Protein AF-A0AA85JHV7-F1 (afdb_monomer)

Structure (mmCIF, N/CA/C/O backbone):
data_AF-A0AA85JHV7-F1
#
_entry.id   AF-A0AA85JHV7-F1
#
loop_
_atom_site.group_PDB
_atom_site.id
_atom_site.type_symbol
_atom_site.label_atom_id
_atom_site.label_alt_id
_atom_site.label_comp_id
_atom_site.label_asym_id
_atom_site.label_entity_id
_atom_site.label_seq_id
_atom_site.pdbx_PDB_ins_code
_atom_site.Cartn_x
_atom_site.Cartn_y
_atom_site.Cartn_z
_atom_site.occupancy
_atom_site.B_iso_or_equiv
_atom_site.auth_seq_id
_atom_site.auth_comp_id
_atom_site.auth_asym_id
_atom_site.auth_atom_id
_atom_site.pdbx_PDB_model_num
ATOM 1 N N . MET A 1 1 ? 4.814 16.634 -3.077 1.00 63.88 1 MET A N 1
ATOM 2 C CA . MET A 1 1 ? 5.287 16.432 -4.463 1.00 63.88 1 MET A CA 1
ATOM 3 C C . MET A 1 1 ? 5.896 15.048 -4.669 1.00 63.88 1 MET A C 1
ATOM 5 O O . MET A 1 1 ? 5.409 14.344 -5.537 1.00 63.88 1 MET A O 1
ATOM 9 N N . VAL A 1 2 ? 6.805 14.587 -3.801 1.00 83.31 2 VAL A N 1
ATOM 10 C CA . VAL A 1 2 ? 7.497 13.280 -3.919 1.00 83.31 2 VAL A CA 1
ATOM 11 C C . VAL A 1 2 ? 6.586 12.059 -4.155 1.00 83.31 2 VAL A C 1
ATOM 13 O O . VAL A 1 2 ? 6.924 11.189 -4.946 1.00 83.31 2 VAL A O 1
ATOM 16 N N . LEU A 1 3 ? 5.410 11.973 -3.518 1.00 85.38 3 LEU A N 1
ATOM 17 C CA . LEU A 1 3 ? 4.505 10.828 -3.723 1.00 85.38 3 LEU A CA 1
ATOM 18 C C . LEU A 1 3 ? 4.072 10.677 -5.188 1.00 85.38 3 LEU A C 1
ATOM 20 O O . LEU A 1 3 ? 4.159 9.593 -5.758 1.00 85.38 3 LEU A O 1
ATOM 24 N N . TRP A 1 4 ? 3.613 11.774 -5.789 1.00 85.25 4 TRP A N 1
ATOM 25 C CA . TRP A 1 4 ? 3.187 11.787 -7.185 1.00 85.25 4 TRP A CA 1
ATOM 26 C C . TRP A 1 4 ? 4.349 11.445 -8.110 1.00 85.25 4 TRP A C 1
ATOM 28 O O . TRP A 1 4 ? 4.157 10.684 -9.053 1.00 85.25 4 TRP A O 1
ATOM 38 N N . GLU A 1 5 ? 5.553 11.909 -7.765 1.00 86.69 5 GLU A N 1
ATOM 39 C CA . GLU A 1 5 ? 6.773 11.616 -8.513 1.00 86.69 5 GLU A CA 1
ATOM 40 C C . GLU A 1 5 ? 7.138 10.120 -8.534 1.00 86.69 5 GLU A C 1
ATOM 42 O O . GLU A 1 5 ? 7.705 9.607 -9.499 1.00 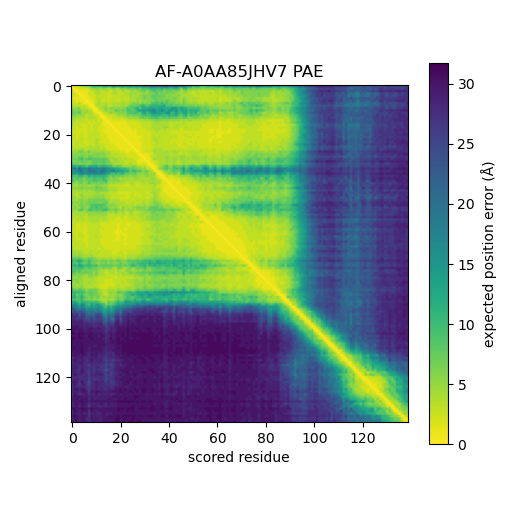86.69 5 GLU A O 1
ATOM 47 N N . VAL A 1 6 ? 6.799 9.394 -7.472 1.00 84.44 6 VAL A N 1
ATOM 48 C CA . VAL A 1 6 ? 7.015 7.946 -7.392 1.00 84.44 6 VAL A CA 1
ATOM 49 C C . VAL A 1 6 ? 5.893 7.175 -8.090 1.00 84.44 6 VAL A C 1
ATOM 51 O O . VAL A 1 6 ? 6.147 6.143 -8.701 1.00 84.44 6 VAL A O 1
ATOM 54 N N . ILE A 1 7 ? 4.651 7.661 -8.030 1.00 86.12 7 ILE A N 1
ATOM 55 C CA . ILE A 1 7 ? 3.505 6.961 -8.629 1.00 86.12 7 ILE A CA 1
ATOM 56 C C . ILE A 1 7 ? 3.546 7.026 -10.160 1.00 86.12 7 ILE A C 1
ATOM 58 O O . ILE A 1 7 ? 3.396 6.001 -10.811 1.00 86.12 7 ILE A O 1
ATOM 62 N N . TRP A 1 8 ? 3.757 8.206 -10.743 1.00 83.62 8 TRP A N 1
ATOM 63 C CA . TRP A 1 8 ? 3.691 8.410 -12.199 1.00 83.62 8 TRP A CA 1
ATOM 64 C C . TRP A 1 8 ? 4.901 7.870 -12.986 1.00 83.62 8 TRP A C 1
ATOM 66 O O . TRP A 1 8 ? 4.873 7.848 -14.212 1.00 83.62 8 TRP A O 1
ATOM 76 N N .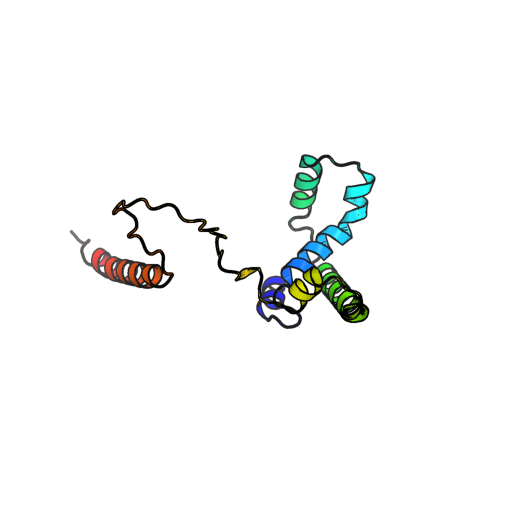 THR A 1 9 ? 5.979 7.459 -12.307 1.00 83.25 9 THR A N 1
ATOM 77 C CA . THR A 1 9 ? 7.185 6.931 -12.962 1.00 83.25 9 THR A CA 1
ATOM 78 C C . THR A 1 9 ? 7.014 5.471 -13.362 1.00 83.25 9 THR A C 1
ATOM 80 O O . THR A 1 9 ? 7.872 4.947 -14.069 1.00 83.25 9 THR A O 1
ATOM 83 N N . ASP A 1 10 ? 5.937 4.811 -12.909 1.00 80.31 10 ASP A N 1
ATOM 84 C CA . ASP A 1 10 ? 5.609 3.409 -13.198 1.00 80.31 10 ASP A CA 1
ATOM 85 C C . ASP A 1 10 ? 6.791 2.443 -12.972 1.00 80.31 10 ASP A C 1
ATOM 87 O O . ASP A 1 10 ? 6.872 1.375 -13.575 1.00 80.31 10 ASP A O 1
ATOM 91 N N . TYR A 1 11 ? 7.720 2.800 -12.073 1.00 78.25 11 TYR A N 1
ATOM 92 C CA . TYR A 1 11 ? 9.017 2.128 -11.953 1.00 78.25 11 TYR A CA 1
ATOM 93 C C . TYR A 1 11 ? 8.904 0.644 -11.573 1.00 78.25 11 TYR A C 1
ATOM 95 O O . TYR A 1 11 ? 9.709 -0.173 -12.018 1.00 78.25 11 TYR A O 1
ATOM 103 N N . ARG A 1 12 ? 7.914 0.283 -10.744 1.00 78.88 12 ARG A N 1
ATOM 104 C CA . ARG A 1 12 ? 7.692 -1.107 -10.302 1.00 78.88 12 ARG A CA 1
ATOM 105 C C . ARG A 1 12 ? 6.405 -1.716 -10.842 1.00 78.88 12 ARG A C 1
ATOM 107 O O . ARG A 1 12 ? 6.443 -2.812 -11.380 1.00 78.88 12 ARG A O 1
ATOM 114 N N . THR A 1 13 ? 5.271 -1.030 -10.691 1.00 85.19 13 THR A N 1
ATOM 115 C CA . THR A 1 13 ? 3.978 -1.470 -11.241 1.00 85.19 13 THR A CA 1
ATOM 116 C C . THR A 1 13 ? 3.165 -0.260 -11.672 1.00 85.19 13 THR A C 1
ATOM 118 O O . THR A 1 13 ? 3.247 0.796 -11.045 1.00 85.19 13 THR A O 1
ATOM 121 N N . LYS A 1 14 ? 2.294 -0.450 -12.665 1.00 85.50 14 LYS A N 1
ATOM 122 C CA . LYS A 1 14 ? 1.323 0.568 -13.109 1.00 85.50 14 LYS A CA 1
ATOM 123 C C . LYS A 1 14 ? 0.225 0.853 -12.079 1.00 85.50 14 LYS A C 1
ATOM 125 O O . LYS A 1 14 ? -0.541 1.806 -12.208 1.00 85.50 14 LYS A O 1
ATOM 130 N N . ASN A 1 15 ? 0.113 -0.014 -11.072 1.00 89.94 15 ASN A N 1
ATOM 131 C CA . ASN A 1 15 ? -0.909 0.020 -10.031 1.00 89.94 15 ASN A CA 1
ATOM 132 C C . ASN A 1 15 ? -0.302 0.270 -8.643 1.00 89.94 15 ASN A C 1
ATOM 134 O O . ASN A 1 15 ? -0.870 -0.133 -7.627 1.00 89.94 15 ASN A O 1
ATOM 138 N N . PHE A 1 16 ? 0.847 0.956 -8.583 1.00 90.56 16 PHE A N 1
ATOM 139 C CA . PHE A 1 16 ? 1.580 1.192 -7.335 1.00 90.56 16 PHE A CA 1
ATOM 140 C C . PHE A 1 16 ? 0.739 1.919 -6.273 1.00 90.56 16 PHE A C 1
ATOM 142 O O . PHE A 1 16 ? 0.847 1.633 -5.082 1.00 90.56 16 PHE A O 1
ATOM 149 N N . HIS A 1 17 ? -0.177 2.789 -6.704 1.00 90.31 17 HIS A N 1
ATOM 150 C CA . HIS A 1 17 ? -1.130 3.483 -5.838 1.00 90.31 17 HIS A CA 1
ATOM 151 C C . HIS A 1 17 ? -1.986 2.532 -4.974 1.00 90.31 17 HIS A C 1
ATOM 153 O O . HIS A 1 17 ? -2.295 2.868 -3.832 1.00 90.31 17 HIS A O 1
ATOM 159 N N . ILE A 1 18 ? -2.319 1.327 -5.460 1.00 92.69 18 ILE A N 1
ATOM 160 C CA . ILE A 1 18 ? -3.073 0.322 -4.688 1.00 92.69 18 ILE A CA 1
ATOM 161 C C . ILE A 1 18 ? -2.217 -0.236 -3.552 1.00 92.69 18 ILE A C 1
ATOM 163 O O . ILE A 1 18 ? -2.695 -0.374 -2.427 1.00 92.69 18 ILE A O 1
ATOM 167 N N . PHE A 1 19 ? -0.942 -0.516 -3.822 1.00 93.00 19 PHE A N 1
ATOM 168 C CA . PHE A 1 19 ? 0.003 -0.981 -2.806 1.00 93.00 19 PHE A CA 1
ATOM 169 C C . PHE A 1 19 ? 0.280 0.098 -1.763 1.00 93.00 19 PHE A C 1
ATOM 171 O O . PHE A 1 19 ? 0.369 -0.212 -0.578 1.00 93.00 19 PHE A O 1
ATOM 178 N N . PHE A 1 20 ? 0.345 1.362 -2.183 1.00 93.12 20 PHE A N 1
ATOM 179 C CA . PHE A 1 20 ? 0.456 2.492 -1.268 1.00 93.12 20 PHE A CA 1
ATOM 180 C C . PHE A 1 20 ? -0.774 2.616 -0.357 1.00 93.12 20 PHE A C 1
ATOM 182 O O . PHE A 1 20 ? -0.633 2.673 0.862 1.00 93.12 20 PHE A O 1
ATOM 189 N N . ALA A 1 21 ? -1.986 2.576 -0.917 1.00 92.62 21 ALA A N 1
ATOM 190 C CA . ALA A 1 21 ? -3.215 2.600 -0.124 1.00 92.62 21 ALA A CA 1
ATOM 191 C C . ALA A 1 21 ? -3.301 1.403 0.842 1.00 92.62 21 ALA A C 1
ATOM 193 O O . ALA A 1 21 ? -3.645 1.563 2.013 1.00 92.62 21 ALA A O 1
ATOM 194 N N . ALA A 1 22 ? -2.930 0.206 0.376 1.00 93.38 22 ALA A N 1
ATOM 195 C CA . ALA A 1 22 ? -2.872 -0.989 1.208 1.00 93.38 22 ALA A CA 1
ATOM 196 C C . ALA A 1 22 ? -1.849 -0.849 2.344 1.00 93.38 22 ALA A C 1
ATOM 198 O O . ALA A 1 22 ? -2.146 -1.247 3.466 1.00 93.38 22 ALA A O 1
ATOM 199 N N . ALA A 1 23 ? -0.680 -0.258 2.086 1.00 94.44 23 ALA A N 1
ATOM 200 C CA . ALA A 1 23 ? 0.339 -0.009 3.100 1.00 94.44 23 ALA A CA 1
ATOM 201 C C . ALA A 1 23 ? -0.190 0.881 4.231 1.00 94.44 23 ALA A C 1
ATOM 203 O O . ALA A 1 23 ? -0.097 0.499 5.396 1.00 94.44 23 ALA A O 1
ATOM 204 N N . VAL A 1 24 ? -0.824 2.007 3.889 1.00 92.69 24 VAL A N 1
ATOM 205 C CA . VAL A 1 24 ? -1.418 2.928 4.873 1.00 92.69 24 VAL A CA 1
ATOM 206 C C . VAL A 1 24 ? -2.468 2.216 5.733 1.00 92.69 24 VAL A C 1
ATOM 208 O O . VAL A 1 24 ? -2.454 2.328 6.959 1.00 92.69 24 VAL A O 1
ATOM 211 N N . LEU A 1 25 ? -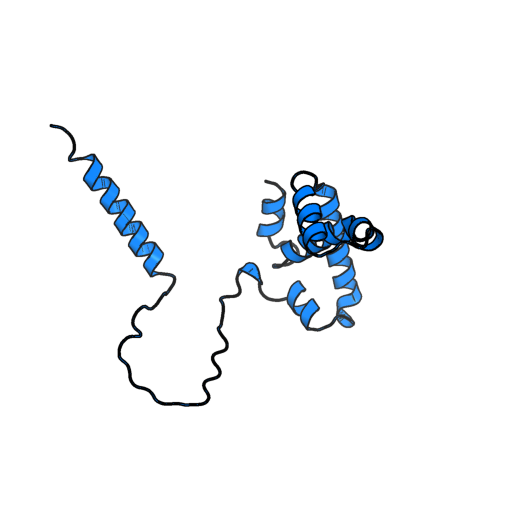3.351 1.427 5.112 1.00 92.00 25 LEU A N 1
ATOM 212 C CA . LEU A 1 25 ? -4.372 0.665 5.839 1.00 92.00 25 LEU A CA 1
ATOM 213 C C . LEU A 1 25 ? -3.769 -0.438 6.718 1.00 92.00 25 LEU A C 1
ATOM 215 O O . LEU A 1 25 ? -4.233 -0.659 7.836 1.00 92.00 25 LEU A O 1
ATOM 219 N N . LEU A 1 26 ? -2.730 -1.124 6.239 1.00 91.50 26 LEU A N 1
ATOM 220 C CA . LEU A 1 26 ? -2.054 -2.184 6.985 1.00 91.50 26 LEU A CA 1
ATOM 221 C C . LEU A 1 26 ? -1.313 -1.645 8.208 1.00 91.50 26 LEU A C 1
ATOM 223 O O . LEU A 1 26 ? -1.355 -2.290 9.252 1.00 91.50 26 LEU A O 1
ATOM 227 N N . MET A 1 27 ? -0.710 -0.459 8.126 1.00 90.88 27 MET A N 1
ATOM 228 C CA . MET A 1 27 ? -0.085 0.200 9.280 1.00 90.88 27 MET A CA 1
ATOM 229 C C . MET A 1 27 ? -1.099 0.520 10.389 1.00 90.88 27 MET A C 1
ATOM 231 O O . MET A 1 27 ? -0.752 0.508 11.566 1.00 90.88 27 MET A O 1
ATOM 235 N N . GLN A 1 28 ? -2.366 0.748 10.034 1.00 89.12 28 GLN A N 1
ATOM 236 C CA . GLN A 1 28 ? -3.441 1.070 10.980 1.00 89.12 28 GLN A CA 1
ATOM 237 C C . GLN A 1 28 ? -4.343 -0.123 11.318 1.00 89.12 28 GLN A C 1
ATOM 239 O O . GLN A 1 28 ? -5.327 0.025 12.049 1.00 89.12 28 GLN A O 1
ATOM 244 N N . ARG A 1 29 ? -4.009 -1.328 10.835 1.00 90.25 29 ARG A N 1
ATOM 245 C CA . ARG A 1 29 ? -4.836 -2.536 10.992 1.00 90.25 29 ARG A CA 1
ATOM 246 C C . ARG A 1 29 ? -5.202 -2.821 12.445 1.00 90.25 29 ARG A C 1
ATOM 248 O O . ARG A 1 29 ? -6.350 -3.150 12.730 1.00 90.25 29 ARG A O 1
ATOM 255 N N . ASP A 1 30 ? -4.248 -2.663 13.359 1.00 86.75 30 ASP A N 1
ATOM 256 C CA . ASP A 1 30 ? -4.445 -2.992 14.768 1.00 86.75 30 ASP A CA 1
ATOM 257 C C . ASP A 1 30 ? -5.345 -1.945 15.438 1.00 86.75 30 ASP A C 1
ATOM 259 O O . ASP A 1 30 ? -6.225 -2.297 16.222 1.00 86.75 30 ASP A O 1
ATOM 263 N N . ASN A 1 31 ? -5.219 -0.667 15.065 1.00 84.69 31 ASN A N 1
ATOM 264 C CA . ASN A 1 31 ? -6.127 0.390 15.520 1.00 84.69 31 ASN A CA 1
ATOM 265 C C . ASN A 1 31 ? -7.567 0.145 15.057 1.00 84.69 31 ASN A C 1
ATOM 267 O O . ASN A 1 31 ? -8.504 0.350 15.832 1.00 84.69 31 ASN A O 1
ATOM 271 N N . ILE A 1 32 ? -7.741 -0.322 13.818 1.00 84.88 32 ILE A N 1
ATOM 272 C CA . ILE A 1 32 ? -9.057 -0.606 13.243 1.00 84.88 32 ILE A CA 1
ATOM 273 C C . ILE A 1 32 ? -9.684 -1.848 13.890 1.00 84.88 32 ILE A C 1
ATOM 275 O O . ILE A 1 32 ? -10.847 -1.826 14.295 1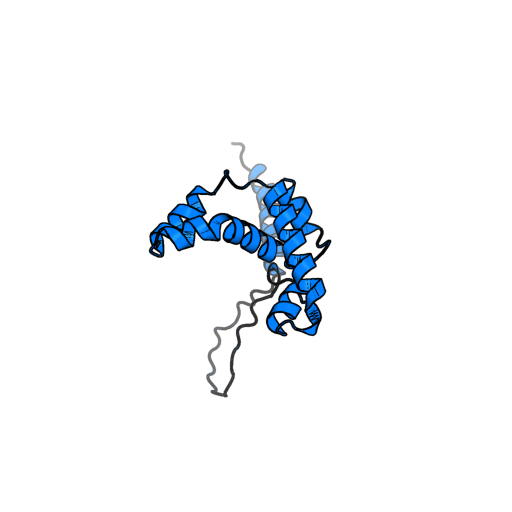.00 84.88 32 ILE A O 1
ATOM 279 N N . MET A 1 33 ? -8.912 -2.930 14.014 1.00 84.94 33 MET A N 1
ATOM 280 C CA . MET A 1 33 ? -9.412 -4.233 14.454 1.00 84.94 33 MET A CA 1
ATOM 281 C C . MET A 1 33 ? -9.638 -4.303 15.971 1.00 84.94 33 MET A C 1
ATOM 283 O O . MET A 1 33 ? -10.598 -4.932 16.415 1.00 84.94 33 MET A O 1
ATOM 287 N N . ASN A 1 34 ? -8.818 -3.619 16.777 1.00 79.69 34 ASN A N 1
ATOM 288 C CA . ASN A 1 34 ? -8.936 -3.666 18.238 1.00 79.69 34 ASN A CA 1
ATOM 289 C C . ASN A 1 34 ? -10.106 -2.832 18.783 1.00 79.69 34 ASN A C 1
ATOM 291 O O . ASN A 1 34 ? -10.642 -3.149 19.844 1.00 79.69 34 ASN A O 1
ATOM 295 N N . LYS A 1 35 ? -10.533 -1.778 18.075 1.00 73.44 35 LYS A N 1
ATOM 296 C CA . LYS A 1 35 ? -11.570 -0.847 18.556 1.00 73.44 35 LYS A CA 1
ATOM 297 C C . LYS A 1 35 ? -13.010 -1.248 18.213 1.00 73.44 35 LYS A C 1
ATOM 299 O O . LYS A 1 35 ? -13.918 -0.513 18.586 1.00 73.44 35 LYS A O 1
ATOM 304 N N . LYS A 1 36 ? -13.235 -2.394 17.545 1.00 73.75 36 LYS A N 1
ATOM 305 C CA . LYS A 1 36 ? -14.558 -2.818 17.025 1.00 73.75 36 LYS A CA 1
ATOM 306 C C . LYS A 1 36 ? -15.283 -1.663 16.318 1.00 73.75 36 LYS A C 1
ATOM 308 O O . LYS A 1 36 ? -16.417 -1.338 16.653 1.00 73.75 36 LYS A O 1
ATOM 313 N N . TYR A 1 37 ? -14.596 -0.991 15.397 1.00 79.81 37 TYR A N 1
ATOM 314 C CA . TYR A 1 37 ? -15.187 0.156 14.720 1.00 79.81 37 TYR A CA 1
ATOM 315 C C . TYR A 1 37 ? -16.377 -0.244 13.843 1.00 79.81 37 TYR A C 1
ATOM 317 O O . TYR A 1 37 ? -16.284 -1.174 13.041 1.00 79.81 37 TYR A O 1
ATOM 325 N N . ASP A 1 38 ? -17.450 0.539 13.937 1.00 83.50 38 ASP A N 1
ATOM 326 C CA . ASP A 1 38 ? -18.502 0.572 12.925 1.00 83.50 38 ASP A CA 1
ATOM 327 C C . ASP A 1 38 ? -17.995 1.295 11.664 1.00 83.50 38 ASP A C 1
ATOM 329 O O . ASP A 1 38 ? -17.043 2.080 11.719 1.00 83.50 38 ASP A O 1
ATOM 333 N N . ALA A 1 39 ? -18.649 1.086 10.515 1.00 84.81 39 ALA A N 1
ATOM 334 C CA . ALA A 1 39 ? -18.209 1.637 9.225 1.00 84.81 39 ALA A CA 1
ATOM 335 C C . ALA A 1 39 ? -17.955 3.162 9.255 1.00 84.81 39 ALA A C 1
ATOM 337 O O . ALA A 1 39 ? -16.956 3.635 8.715 1.00 84.81 39 ALA A O 1
ATOM 338 N N . ASN A 1 40 ? -18.796 3.931 9.957 1.00 88.69 40 ASN A N 1
ATOM 339 C CA . ASN A 1 40 ? -18.624 5.382 10.110 1.00 88.69 40 ASN A CA 1
ATOM 340 C C . ASN A 1 40 ? -17.362 5.755 10.898 1.00 88.69 40 ASN A C 1
ATOM 342 O O . ASN A 1 40 ? -16.710 6.756 10.603 1.00 88.69 40 ASN A O 1
ATOM 346 N N . SER A 1 41 ? -17.002 4.955 11.899 1.00 86.94 41 SER A N 1
ATOM 347 C CA . SER A 1 41 ? -15.810 5.191 12.708 1.00 86.94 41 SER A CA 1
ATOM 348 C C . SER A 1 41 ? -14.535 4.848 11.944 1.00 86.94 41 SER A C 1
ATOM 350 O O . SER A 1 41 ? -13.538 5.546 12.108 1.00 86.94 41 SER A O 1
ATOM 352 N N . ILE A 1 42 ? -14.579 3.844 11.057 1.00 88.88 42 ILE A N 1
ATOM 353 C CA . ILE A 1 42 ? -13.477 3.553 10.129 1.00 88.88 42 ILE A CA 1
ATOM 354 C C . ILE A 1 42 ? -13.251 4.749 9.202 1.00 88.88 42 ILE A C 1
ATOM 356 O O . ILE A 1 42 ? -12.123 5.213 9.081 1.00 88.88 42 ILE A O 1
ATOM 360 N N . LEU A 1 43 ? -14.314 5.289 8.598 1.00 90.12 43 LEU A N 1
ATOM 361 C CA . LEU A 1 43 ? -14.208 6.457 7.717 1.00 90.12 43 LEU A CA 1
ATOM 362 C C . LEU A 1 43 ? -13.658 7.683 8.449 1.00 90.12 43 LEU A C 1
ATOM 364 O O . LEU A 1 43 ? -12.763 8.349 7.936 1.00 90.12 43 LEU A O 1
ATOM 368 N N . LYS A 1 44 ? -14.148 7.958 9.664 1.00 90.19 44 LYS A N 1
ATOM 369 C CA . LYS A 1 44 ? -13.621 9.047 10.493 1.00 90.19 44 LYS A CA 1
ATOM 370 C C . LYS A 1 44 ? -12.132 8.854 10.769 1.00 90.19 44 LYS A C 1
ATOM 372 O O . LYS A 1 44 ? -11.366 9.783 10.561 1.00 90.19 44 LYS A O 1
ATOM 377 N N . HIS A 1 45 ? -11.731 7.649 11.170 1.00 88.94 45 HIS A N 1
ATOM 378 C CA . HIS A 1 45 ? -10.338 7.337 11.463 1.00 88.94 45 HIS A CA 1
ATOM 379 C C . HIS A 1 45 ? -9.443 7.491 10.229 1.00 88.94 45 HIS A C 1
ATOM 381 O O . HIS A 1 45 ? -8.413 8.143 10.310 1.00 88.94 45 HIS A O 1
ATOM 387 N N . VAL A 1 46 ? -9.850 6.958 9.072 1.00 89.38 46 VAL A N 1
ATOM 388 C CA . VAL A 1 46 ? -9.092 7.107 7.819 1.00 89.38 46 VAL A CA 1
ATOM 389 C C . VAL A 1 46 ? -8.968 8.576 7.416 1.00 89.38 46 VAL A C 1
ATOM 391 O O . VAL A 1 46 ? -7.899 9.001 6.990 1.00 89.38 46 VAL A O 1
ATOM 394 N N . ASN A 1 47 ? -10.022 9.371 7.599 1.00 90.62 47 ASN A N 1
ATOM 395 C CA . ASN A 1 47 ? -9.960 10.806 7.341 1.00 90.62 47 ASN A CA 1
ATOM 396 C C . ASN A 1 47 ? -9.029 11.532 8.321 1.00 90.62 47 ASN A C 1
ATOM 398 O O . ASN A 1 47 ? -8.305 12.424 7.893 1.00 90.62 47 ASN A O 1
ATOM 402 N N . GLU A 1 48 ? -9.012 11.148 9.600 1.00 89.00 48 GLU A N 1
ATOM 403 C CA . GLU A 1 48 ? -8.099 11.696 10.616 1.00 89.00 48 GLU A CA 1
ATOM 404 C C . GLU A 1 48 ? -6.626 11.399 10.302 1.00 89.00 48 GLU A C 1
ATOM 406 O O . GLU A 1 48 ? -5.773 12.210 10.635 1.00 89.00 48 GLU A O 1
ATOM 411 N N . LEU A 1 49 ? -6.324 10.306 9.589 1.00 88.38 49 LEU A N 1
ATOM 412 C CA . LEU A 1 49 ? -4.964 10.029 9.105 1.00 88.38 49 LEU A CA 1
ATOM 413 C C . LEU A 1 49 ? -4.497 11.027 8.040 1.00 88.38 49 LEU A C 1
ATOM 415 O O . LEU A 1 49 ? -3.305 11.087 7.739 1.00 88.38 49 LEU A O 1
ATOM 419 N N . SER A 1 50 ? -5.402 11.801 7.432 1.00 86.69 50 SER A N 1
ATOM 420 C CA . SER A 1 50 ? -5.015 12.822 6.458 1.00 86.69 50 SER A CA 1
ATOM 421 C C . SER A 1 50 ? -4.012 13.779 7.096 1.00 86.69 50 SER A C 1
ATOM 423 O O . SER A 1 50 ? -4.236 14.268 8.195 1.00 86.69 50 SER A O 1
ATOM 425 N N . MET A 1 51 ? -2.916 14.069 6.391 1.00 85.94 51 MET A N 1
ATOM 426 C CA . MET A 1 51 ? -1.776 14.869 6.877 1.00 85.94 51 MET A CA 1
ATOM 427 C C . MET A 1 51 ? -0.890 14.205 7.944 1.00 85.94 51 MET A C 1
ATOM 429 O O . MET A 1 51 ? 0.210 14.699 8.173 1.00 85.94 51 MET A O 1
ATOM 433 N N . GLU A 1 52 ? -1.297 13.082 8.537 1.00 88.50 52 GLU A N 1
ATOM 434 C CA . GLU A 1 52 ? -0.481 12.327 9.502 1.00 88.50 52 GLU A CA 1
ATOM 435 C C . GLU A 1 52 ? 0.282 11.154 8.866 1.00 88.50 52 GLU A C 1
ATOM 437 O O . GLU A 1 52 ? 1.101 10.521 9.527 1.00 88.50 52 GLU A O 1
ATOM 442 N N . ILE A 1 53 ? 0.041 10.849 7.585 1.00 88.62 53 ILE A N 1
ATOM 443 C CA . ILE A 1 53 ? 0.677 9.716 6.897 1.00 88.62 53 ILE A CA 1
ATOM 444 C C . ILE A 1 53 ? 2.187 9.975 6.728 1.00 88.62 53 ILE A C 1
ATOM 446 O O . ILE A 1 53 ? 2.569 10.865 5.957 1.00 88.62 53 ILE A O 1
ATOM 450 N N . PRO A 1 54 ? 3.066 9.169 7.357 1.00 89.06 54 PRO A N 1
ATOM 451 C CA . PRO A 1 54 ? 4.502 9.272 7.145 1.00 89.06 54 PRO A CA 1
ATOM 452 C C . PRO A 1 54 ? 4.840 8.747 5.746 1.00 89.06 54 PRO A C 1
ATOM 454 O O . PRO A 1 54 ? 4.755 7.548 5.470 1.00 89.06 54 PRO A O 1
ATOM 457 N N . LEU A 1 55 ? 5.197 9.657 4.837 1.00 90.56 55 LEU A N 1
ATOM 458 C CA . LEU A 1 55 ? 5.346 9.333 3.417 1.00 90.56 55 LEU A CA 1
ATOM 459 C C . LEU A 1 55 ? 6.447 8.294 3.154 1.00 90.56 55 LEU A C 1
ATOM 461 O O . LEU A 1 55 ? 6.209 7.325 2.437 1.00 90.56 55 LEU A O 1
ATOM 465 N N . GLU A 1 56 ? 7.635 8.486 3.726 1.00 90.56 56 GLU A N 1
ATOM 466 C CA . GLU A 1 56 ? 8.794 7.613 3.498 1.00 90.56 56 GLU A CA 1
ATOM 467 C C . GLU A 1 56 ? 8.553 6.193 4.023 1.00 90.56 56 GLU A C 1
ATOM 469 O O . GLU A 1 56 ? 8.754 5.218 3.299 1.00 90.56 56 GLU A O 1
ATOM 474 N N . GLU A 1 57 ? 8.034 6.071 5.247 1.00 92.31 57 GLU A N 1
ATOM 475 C CA . GLU A 1 57 ? 7.684 4.778 5.840 1.00 92.31 57 GLU A CA 1
ATOM 476 C C . GLU A 1 57 ? 6.604 4.062 5.025 1.00 92.31 57 GLU A C 1
ATOM 478 O O . GLU A 1 57 ? 6.739 2.874 4.731 1.00 92.31 57 GLU A O 1
ATOM 483 N N . SER A 1 58 ? 5.572 4.793 4.593 1.00 93.12 58 SER A N 1
ATOM 484 C CA . SER A 1 58 ? 4.479 4.235 3.791 1.00 93.12 58 SER A CA 1
ATOM 485 C C . SER A 1 58 ? 4.967 3.753 2.421 1.00 93.12 58 SER A C 1
ATOM 487 O O . SER A 1 58 ? 4.575 2.677 1.967 1.00 93.12 58 SER A O 1
ATOM 489 N N . LEU A 1 59 ? 5.858 4.508 1.767 1.00 92.19 59 LEU A N 1
ATOM 490 C CA . LEU A 1 59 ? 6.473 4.121 0.493 1.00 92.19 59 LEU A CA 1
ATOM 491 C C . LEU A 1 59 ? 7.381 2.896 0.639 1.00 92.19 59 LEU A C 1
ATOM 493 O O . LEU A 1 59 ? 7.331 1.982 -0.193 1.00 92.19 59 LEU A O 1
ATOM 497 N N . ASN A 1 60 ? 8.186 2.849 1.700 1.00 93.94 60 ASN A N 1
ATOM 498 C CA . ASN A 1 60 ? 9.039 1.704 1.987 1.00 93.94 60 ASN A CA 1
ATOM 499 C C . ASN A 1 60 ? 8.195 0.450 2.262 1.00 93.94 60 ASN A C 1
ATOM 501 O O . ASN A 1 60 ? 8.447 -0.613 1.693 1.00 93.94 60 ASN A O 1
ATOM 505 N N . TYR A 1 61 ? 7.131 0.584 3.057 1.00 95.00 61 TYR A N 1
ATOM 506 C CA . TYR A 1 61 ? 6.224 -0.517 3.365 1.00 95.00 61 TYR A CA 1
ATOM 507 C C . TYR A 1 61 ? 5.483 -1.019 2.118 1.00 95.00 61 TYR A C 1
ATOM 509 O O . TYR A 1 61 ? 5.429 -2.224 1.879 1.00 95.00 61 TYR A O 1
ATOM 517 N N . ALA A 1 62 ? 4.993 -0.117 1.261 1.00 94.69 62 ALA A N 1
ATOM 518 C CA . ALA A 1 62 ? 4.381 -0.475 -0.022 1.00 94.69 62 ALA A CA 1
ATOM 519 C C . ALA A 1 62 ? 5.353 -1.238 -0.940 1.00 94.69 62 ALA A C 1
ATOM 521 O O . ALA A 1 62 ? 4.984 -2.242 -1.553 1.00 94.69 62 ALA A O 1
ATOM 522 N N . THR A 1 63 ? 6.614 -0.807 -0.994 1.00 92.31 63 THR A N 1
ATOM 523 C CA . THR A 1 63 ? 7.665 -1.465 -1.787 1.00 92.31 63 THR A CA 1
ATOM 524 C C . THR A 1 63 ? 8.009 -2.849 -1.235 1.00 92.31 63 THR A C 1
ATOM 526 O O . THR A 1 63 ? 8.200 -3.799 -2.003 1.00 92.31 63 THR A O 1
ATOM 529 N N . ALA A 1 64 ? 8.058 -2.989 0.091 1.00 94.88 64 ALA A N 1
ATOM 530 C CA . ALA A 1 64 ? 8.274 -4.265 0.762 1.00 94.88 64 ALA A CA 1
ATOM 531 C C . ALA A 1 64 ? 7.116 -5.239 0.507 1.00 94.88 64 ALA A C 1
ATOM 533 O O . ALA A 1 64 ? 7.367 -6.395 0.166 1.00 94.88 64 ALA A O 1
ATOM 534 N N . LEU A 1 65 ? 5.867 -4.765 0.594 1.00 93.81 65 LEU A N 1
ATOM 535 C CA . LEU A 1 65 ? 4.673 -5.547 0.266 1.00 93.81 65 LEU A CA 1
ATOM 536 C C . LEU A 1 65 ? 4.732 -6.062 -1.169 1.00 93.81 65 LEU A C 1
ATOM 538 O O . LEU A 1 65 ? 4.600 -7.261 -1.398 1.00 93.81 65 LEU A O 1
ATOM 542 N N . LEU A 1 66 ? 4.990 -5.177 -2.131 1.00 92.75 66 LEU A N 1
ATOM 543 C CA . LEU A 1 66 ? 5.103 -5.569 -3.529 1.00 92.75 66 LEU A CA 1
ATOM 544 C C . LEU A 1 66 ? 6.208 -6.617 -3.735 1.00 92.75 66 LEU A C 1
ATOM 546 O O . LEU A 1 66 ? 5.965 -7.661 -4.334 1.00 92.75 66 LEU A O 1
ATOM 550 N N . SER A 1 67 ? 7.394 -6.381 -3.169 1.00 92.81 67 SER A N 1
ATOM 551 C CA . SER A 1 67 ? 8.527 -7.309 -3.274 1.00 92.81 67 SER A CA 1
ATOM 552 C C . SER A 1 67 ? 8.217 -8.667 -2.629 1.00 92.81 67 SER A C 1
ATOM 554 O O . SER A 1 67 ? 8.658 -9.711 -3.108 1.00 92.81 67 SER A O 1
ATOM 556 N N . GLN A 1 68 ? 7.438 -8.687 -1.545 1.00 93.31 68 GLN A N 1
ATOM 557 C CA . GLN A 1 68 ? 6.974 -9.925 -0.928 1.00 93.31 68 GLN A CA 1
ATOM 558 C C . GLN A 1 68 ? 6.029 -10.690 -1.859 1.00 93.31 68 GLN A C 1
ATOM 560 O O . GLN A 1 68 ? 6.174 -11.905 -1.983 1.00 93.31 68 GLN A O 1
ATOM 565 N N . LEU A 1 69 ? 5.100 -9.997 -2.524 1.00 91.44 69 LEU A N 1
ATOM 566 C CA . LEU A 1 69 ? 4.177 -10.608 -3.480 1.00 91.44 69 LEU A CA 1
ATOM 567 C C . LEU A 1 69 ? 4.903 -11.147 -4.721 1.00 91.44 69 LEU A C 1
ATOM 569 O O . LEU A 1 69 ? 4.613 -12.261 -5.152 1.00 91.44 69 LEU A O 1
ATOM 573 N N . GLU A 1 70 ? 5.888 -10.420 -5.248 1.00 90.00 70 GLU A N 1
ATOM 574 C CA . GLU A 1 70 ? 6.723 -10.872 -6.371 1.00 90.00 70 GLU A CA 1
ATOM 575 C C . GLU A 1 70 ? 7.429 -12.204 -6.048 1.00 90.00 70 GLU A C 1
ATOM 577 O O . GLU A 1 70 ? 7.445 -13.125 -6.870 1.00 90.00 70 GLU A O 1
ATO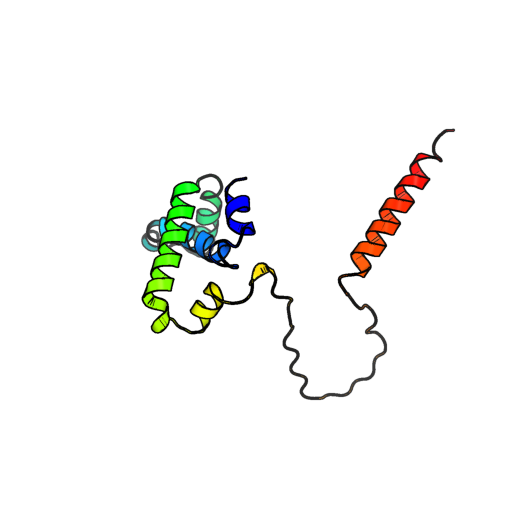M 582 N N . ARG A 1 71 ? 7.932 -12.360 -4.813 1.00 90.75 71 ARG A N 1
ATOM 583 C CA . ARG A 1 71 ? 8.598 -13.594 -4.349 1.00 90.75 71 ARG A CA 1
ATOM 584 C C . ARG A 1 71 ? 7.679 -14.810 -4.272 1.00 90.75 71 ARG A C 1
ATOM 586 O O . ARG A 1 71 ? 8.169 -15.930 -4.365 1.00 90.75 71 ARG A O 1
ATOM 593 N N . ILE A 1 72 ? 6.379 -14.606 -4.069 1.00 92.25 72 ILE A N 1
ATOM 594 C CA . ILE A 1 72 ? 5.381 -15.686 -4.001 1.00 92.25 72 ILE A CA 1
ATOM 595 C C . ILE A 1 72 ? 4.514 -15.755 -5.262 1.00 92.25 72 ILE A C 1
ATOM 597 O O . ILE A 1 72 ? 3.459 -16.391 -5.243 1.00 92.25 72 ILE A O 1
ATOM 601 N N . SER A 1 73 ? 4.941 -15.112 -6.354 1.00 86.56 73 SER A N 1
ATOM 602 C CA . SER A 1 73 ? 4.112 -14.907 -7.545 1.00 86.56 73 SER A CA 1
ATOM 603 C C . SER A 1 73 ? 3.571 -16.198 -8.165 1.00 86.56 73 SER A C 1
ATOM 605 O O . SER A 1 73 ? 2.462 -16.194 -8.697 1.00 86.56 73 SER A O 1
ATOM 607 N N . ASP A 1 74 ? 4.285 -17.316 -8.028 1.00 85.38 74 ASP A N 1
ATOM 608 C CA . ASP A 1 74 ? 3.862 -18.624 -8.543 1.00 85.38 74 ASP A CA 1
ATOM 609 C C . ASP A 1 74 ? 2.680 -19.240 -7.786 1.00 85.38 74 ASP A C 1
ATOM 611 O O . ASP A 1 74 ? 1.940 -20.048 -8.345 1.00 85.38 74 ASP A O 1
ATOM 615 N N . SER A 1 75 ? 2.464 -18.834 -6.533 1.00 91.06 75 SER A N 1
ATOM 616 C CA . SER A 1 75 ? 1.339 -19.277 -5.704 1.00 91.06 75 SER A CA 1
ATOM 617 C C . SER A 1 75 ? 0.215 -18.236 -5.618 1.00 91.06 75 SER A C 1
ATOM 619 O O . SER A 1 75 ? -0.792 -18.486 -4.947 1.00 91.06 75 SER A O 1
ATOM 621 N N . LEU A 1 76 ? 0.366 -17.064 -6.248 1.00 90.19 76 LEU A N 1
ATOM 622 C CA . LEU A 1 76 ? -0.627 -15.997 -6.160 1.00 90.19 76 LEU A CA 1
ATOM 623 C C . LEU A 1 76 ? -1.857 -16.274 -7.039 1.00 90.19 76 LEU A C 1
ATOM 625 O O . LEU A 1 76 ? -1.741 -16.788 -8.156 1.00 90.19 76 LEU A O 1
ATOM 629 N N . PRO A 1 77 ? -3.056 -15.861 -6.591 1.00 91.81 77 PRO A N 1
ATOM 630 C CA . PRO A 1 77 ? -4.237 -15.849 -7.440 1.00 91.81 77 PRO A CA 1
ATOM 631 C C . PRO A 1 77 ? -4.018 -14.999 -8.698 1.00 91.81 77 PRO A C 1
ATOM 633 O O . PRO A 1 77 ? -3.448 -13.908 -8.636 1.00 91.81 77 PRO A O 1
ATOM 636 N N . LYS A 1 78 ? -4.554 -15.459 -9.837 1.00 86.06 78 LYS A N 1
ATOM 637 C CA . LYS A 1 78 ? -4.447 -14.761 -11.135 1.00 86.06 78 LYS A CA 1
ATOM 638 C C . LYS A 1 78 ? -4.933 -13.310 -11.074 1.00 86.06 78 LYS A C 1
ATOM 640 O O . LYS A 1 78 ? -4.353 -12.451 -11.723 1.00 86.06 78 LYS A O 1
ATOM 645 N N . SER A 1 79 ? -5.967 -13.031 -10.278 1.00 86.94 79 SER A N 1
ATOM 646 C CA . SER A 1 79 ? -6.482 -11.673 -10.068 1.00 86.94 79 SER A CA 1
ATOM 647 C C . SER A 1 79 ? -5.427 -10.740 -9.476 1.00 86.94 79 SER A C 1
ATOM 649 O O . SER A 1 79 ? -5.270 -9.628 -9.958 1.00 86.94 79 SER A O 1
ATOM 651 N N . VAL A 1 80 ? -4.670 -11.200 -8.480 1.00 87.81 80 VAL A N 1
ATOM 652 C CA . VAL A 1 80 ? -3.619 -10.408 -7.827 1.00 87.81 80 VAL A CA 1
ATOM 653 C C . VAL A 1 80 ? -2.421 -10.234 -8.758 1.00 87.81 80 VAL A C 1
ATOM 655 O O . VAL A 1 80 ? -1.906 -9.127 -8.881 1.00 87.81 80 VAL A O 1
ATOM 658 N N . ARG A 1 81 ? -2.031 -11.290 -9.485 1.00 87.19 81 ARG A N 1
ATOM 659 C CA . ARG A 1 81 ? -0.972 -11.204 -10.505 1.00 87.19 81 ARG A CA 1
ATOM 660 C C . ARG A 1 81 ? -1.326 -10.192 -11.599 1.00 87.19 81 ARG A C 1
ATOM 662 O O . ARG A 1 81 ? -0.485 -9.390 -11.974 1.00 87.19 81 ARG A O 1
ATOM 669 N N . ASN A 1 82 ? -2.589 -10.139 -12.026 1.00 86.75 82 ASN A N 1
ATOM 670 C CA . ASN A 1 82 ? -3.063 -9.127 -12.972 1.00 86.75 82 ASN A CA 1
ATOM 671 C C . ASN A 1 82 ? -3.017 -7.698 -12.406 1.00 86.75 82 ASN A C 1
ATOM 673 O O . ASN A 1 82 ? -2.878 -6.758 -13.175 1.00 86.75 82 ASN A O 1
ATOM 677 N N . VAL A 1 83 ? -3.132 -7.495 -11.091 1.00 87.69 83 VAL A N 1
ATOM 678 C CA . VAL A 1 83 ? -2.963 -6.155 -10.498 1.00 87.69 83 VAL A CA 1
ATOM 679 C C . VAL A 1 83 ? -1.490 -5.735 -10.516 1.00 87.69 83 VAL A C 1
ATOM 681 O O . VAL A 1 83 ? -1.200 -4.566 -10.754 1.00 87.69 83 VAL A O 1
ATOM 684 N N . ILE A 1 84 ? -0.568 -6.676 -10.298 1.00 87.56 84 ILE A N 1
ATOM 685 C CA . ILE A 1 84 ? 0.881 -6.422 -10.297 1.00 87.56 84 ILE A CA 1
ATOM 686 C C . ILE A 1 84 ? 1.396 -6.194 -11.727 1.00 87.56 84 ILE A C 1
ATOM 688 O O . ILE A 1 84 ? 1.971 -5.145 -12.012 1.00 87.56 84 ILE A O 1
ATOM 692 N N . ASP A 1 85 ? 1.140 -7.153 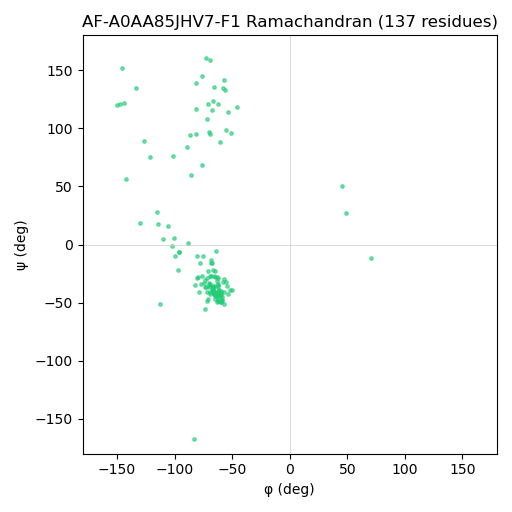-12.620 1.00 85.31 85 ASP A N 1
ATOM 693 C CA . ASP A 1 85 ? 1.733 -7.232 -13.963 1.00 85.31 85 ASP A CA 1
ATOM 694 C C . ASP A 1 85 ? 0.809 -6.709 -15.078 1.00 85.31 85 ASP A C 1
ATOM 696 O O . ASP A 1 85 ? 1.210 -6.597 -16.238 1.00 85.31 85 ASP A O 1
ATOM 700 N N . GLY A 1 86 ? -0.464 -6.448 -14.769 1.00 82.25 86 GLY A N 1
ATOM 701 C CA . GLY A 1 86 ? -1.466 -6.097 -15.771 1.00 82.25 86 GLY A CA 1
ATOM 702 C C . GLY A 1 86 ? -1.471 -4.626 -16.176 1.00 82.25 86 GLY A C 1
ATOM 703 O O . GLY A 1 86 ? -0.554 -3.843 -15.921 1.00 82.25 86 GLY A O 1
ATOM 704 N N . GLN A 1 87 ? -2.537 -4.245 -16.879 1.00 79.62 87 GLN A N 1
ATOM 705 C CA . GLN A 1 87 ? -2.734 -2.864 -17.309 1.00 79.62 87 GLN A CA 1
ATOM 706 C C . GLN A 1 87 ? -3.023 -1.945 -16.115 1.00 79.62 87 GLN A C 1
ATOM 708 O O . GLN A 1 87 ? -3.451 -2.390 -15.047 1.00 79.62 87 GLN A O 1
ATOM 713 N N . SER A 1 88 ? -2.781 -0.646 -16.308 1.00 79.50 88 SER A N 1
ATOM 714 C CA . SER A 1 88 ? -3.120 0.355 -15.299 1.00 79.50 88 SER A CA 1
ATOM 715 C C . SER A 1 88 ? -4.632 0.364 -15.070 1.00 79.50 88 SER A C 1
ATOM 717 O O . SER A 1 88 ? -5.420 0.619 -15.984 1.00 79.50 88 SER A O 1
ATOM 719 N N . LEU A 1 89 ? -5.040 0.106 -13.832 1.00 75.81 89 LEU A N 1
ATOM 720 C CA . LEU A 1 89 ? -6.428 0.171 -13.388 1.00 75.81 89 LEU A CA 1
ATOM 721 C C . LEU A 1 89 ? -6.928 1.616 -13.358 1.00 75.81 89 LEU A C 1
ATOM 723 O O . LEU A 1 89 ? -8.104 1.856 -13.606 1.00 75.81 89 LEU A O 1
ATOM 727 N N . ALA A 1 90 ? -6.024 2.580 -13.169 1.00 67.50 90 ALA A N 1
ATOM 728 C CA . ALA A 1 90 ? -6.341 4.003 -13.251 1.00 67.50 90 ALA A CA 1
ATOM 729 C C . ALA A 1 90 ? -6.733 4.448 -14.674 1.00 67.50 90 ALA A C 1
ATOM 731 O O . ALA A 1 90 ? -7.416 5.454 -14.834 1.00 67.50 90 ALA A O 1
ATOM 732 N N . MET A 1 91 ? -6.331 3.692 -15.704 1.00 59.25 91 MET A N 1
ATOM 733 C CA . MET A 1 91 ? -6.619 3.988 -17.114 1.00 59.25 91 MET A CA 1
ATOM 734 C C . MET A 1 91 ? -7.607 3.010 -17.758 1.00 59.25 91 MET A C 1
ATOM 736 O O . MET A 1 91 ? -7.837 3.082 -18.968 1.00 59.25 91 MET A O 1
ATOM 740 N N . THR A 1 92 ? -8.184 2.075 -16.995 1.00 50.69 92 THR A N 1
ATOM 741 C CA . THR A 1 92 ? -9.140 1.111 -17.551 1.00 50.69 92 THR A CA 1
ATOM 742 C C . THR A 1 92 ? -10.428 1.843 -17.918 1.00 50.69 92 THR A C 1
ATOM 744 O O . THR A 1 92 ? -11.307 2.077 -17.093 1.00 50.69 92 THR A O 1
ATOM 747 N N . ARG A 1 93 ? -10.510 2.227 -19.196 1.00 50.88 93 ARG A N 1
ATOM 748 C CA . ARG A 1 93 ? -11.703 2.721 -19.883 1.00 50.88 93 ARG A CA 1
ATOM 749 C C . ARG A 1 93 ? -12.861 1.787 -19.531 1.00 50.88 93 ARG A C 1
ATOM 751 O O . ARG A 1 93 ? -12.782 0.597 -19.823 1.00 50.88 93 ARG A O 1
ATOM 758 N N . HIS A 1 94 ? -13.898 2.318 -18.882 1.00 44.75 94 HIS A N 1
ATOM 759 C CA . HIS A 1 94 ? -15.132 1.598 -18.574 1.00 44.75 94 HIS A CA 1
ATOM 760 C C . HIS A 1 94 ? -15.678 0.946 -19.855 1.00 44.75 94 HIS A C 1
ATOM 762 O O . HIS A 1 94 ? -16.368 1.586 -20.645 1.00 44.75 94 HIS A O 1
ATOM 768 N N . VAL A 1 95 ? -15.372 -0.332 -20.078 1.00 40.44 95 VAL A N 1
ATOM 769 C CA . VAL A 1 95 ? -16.165 -1.171 -20.970 1.00 40.44 95 VAL A CA 1
ATOM 770 C C . VAL A 1 95 ? -17.341 -1.610 -20.121 1.00 40.44 95 VAL A C 1
ATOM 772 O O . VAL A 1 95 ? -17.247 -2.534 -19.317 1.00 40.44 95 VAL A O 1
ATOM 775 N N . SER A 1 96 ? -18.437 -0.871 -20.237 1.00 38.53 96 SER A N 1
ATOM 776 C CA . SER A 1 96 ? -19.740 -1.341 -19.800 1.00 38.53 96 SER A CA 1
ATOM 777 C C . SER A 1 96 ? -20.001 -2.693 -20.467 1.00 38.53 96 SER A C 1
ATOM 779 O O . SER A 1 96 ? -20.124 -2.793 -21.688 1.00 38.53 96 SER A O 1
ATOM 781 N N . GLU A 1 97 ? -20.063 -3.755 -19.664 1.00 40.28 97 GLU A N 1
ATOM 782 C CA . GLU A 1 97 ? -20.591 -5.049 -20.085 1.00 40.28 97 GLU A CA 1
ATOM 783 C C . GLU A 1 97 ? -22.057 -4.871 -20.500 1.00 40.28 97 GLU A C 1
ATOM 785 O O . GLU A 1 97 ? -22.986 -5.033 -19.711 1.00 40.28 97 GLU A O 1
AT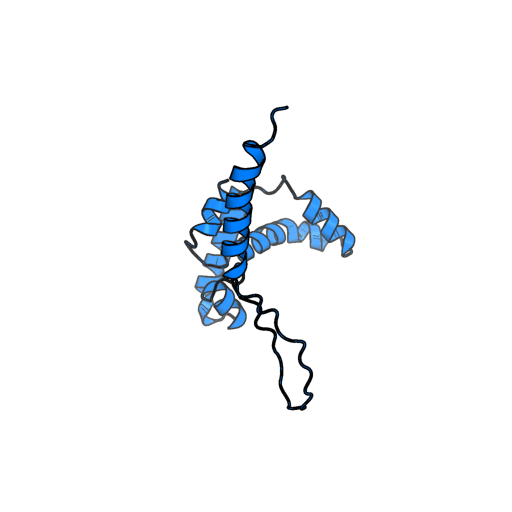OM 790 N N . SER A 1 98 ? -22.293 -4.544 -21.766 1.00 36.44 98 SER A N 1
ATOM 791 C CA . SER A 1 98 ? -23.597 -4.733 -22.381 1.00 36.44 98 SER A CA 1
ATOM 792 C C . SER A 1 98 ? -23.651 -6.162 -22.912 1.00 36.44 98 SER A C 1
ATOM 794 O O . SER A 1 98 ? -23.241 -6.477 -24.025 1.00 36.44 98 SER A O 1
ATOM 796 N N . LYS A 1 99 ? -24.196 -7.064 -22.089 1.00 44.62 99 LYS A N 1
ATOM 797 C CA . LYS A 1 99 ? -24.827 -8.288 -22.594 1.00 44.62 99 LYS A CA 1
ATOM 798 C C . LYS A 1 99 ? -25.903 -7.885 -23.607 1.00 44.62 99 LYS A C 1
ATOM 800 O O . LYS A 1 99 ? -27.026 -7.593 -23.207 1.00 44.62 99 LYS A O 1
ATOM 805 N N . GLN A 1 100 ? -25.620 -7.927 -24.905 1.00 39.41 100 GLN A N 1
ATOM 806 C CA . GLN A 1 100 ? -26.678 -7.928 -25.915 1.00 39.41 100 GLN A CA 1
ATOM 807 C C . GLN A 1 100 ? -27.094 -9.366 -26.223 1.00 39.41 100 GLN A C 1
ATOM 809 O O . GLN A 1 100 ? -26.661 -10.012 -27.172 1.00 39.41 100 GLN A O 1
ATOM 814 N N . LYS A 1 101 ? -27.988 -9.854 -25.357 1.00 33.06 101 LYS A N 1
ATOM 815 C CA . LYS A 1 101 ? -29.072 -10.755 -25.746 1.00 33.06 101 LYS A CA 1
ATOM 816 C C . LYS A 1 101 ? -30.044 -9.883 -26.550 1.00 33.06 101 LYS A C 1
ATOM 818 O O . LYS A 1 101 ? -30.475 -8.850 -26.044 1.00 33.06 101 LYS A O 1
ATOM 823 N N . GLY A 1 102 ? -30.295 -10.240 -27.807 1.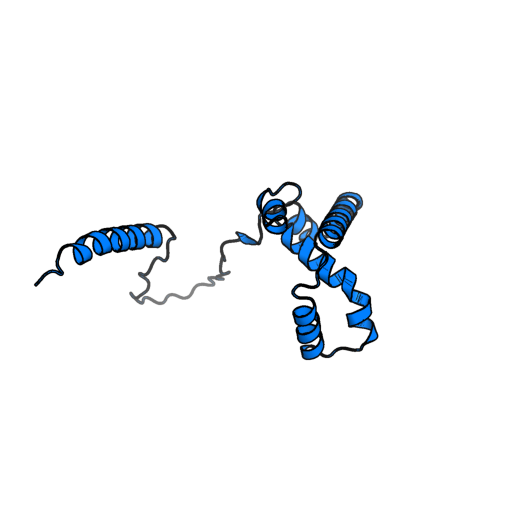00 38.53 102 GLY A N 1
ATOM 824 C CA . GLY A 1 102 ? -31.003 -9.380 -28.754 1.00 38.53 102 GLY A CA 1
ATOM 825 C C . GLY A 1 102 ? -32.397 -8.965 -28.294 1.00 38.53 102 GLY A C 1
ATOM 826 O O . GLY A 1 102 ? -33.168 -9.816 -27.862 1.00 38.53 102 GLY A O 1
ATOM 827 N N . ILE A 1 103 ? -32.709 -7.675 -28.451 1.00 32.53 103 ILE A N 1
ATOM 828 C CA . ILE A 1 103 ? -34.062 -7.139 -28.629 1.00 32.53 103 ILE A CA 1
ATOM 829 C C . ILE A 1 103 ? -33.945 -5.910 -29.545 1.00 32.53 103 ILE A C 1
ATOM 831 O O . ILE A 1 103 ? -33.224 -4.965 -29.237 1.00 32.53 103 ILE A O 1
ATOM 835 N N . ASN A 1 104 ? -34.643 -5.960 -30.681 1.00 37.53 104 ASN A N 1
ATOM 836 C CA . ASN A 1 104 ? -34.854 -4.843 -31.597 1.00 37.53 104 ASN A CA 1
ATOM 837 C C . ASN A 1 104 ? -35.719 -3.771 -30.928 1.00 37.53 104 ASN A C 1
ATOM 839 O O . ASN A 1 104 ? -36.861 -4.069 -30.594 1.00 37.53 104 ASN A O 1
ATOM 843 N N . TYR A 1 105 ? -35.228 -2.536 -30.845 1.00 30.72 105 TYR A N 1
ATOM 844 C CA . TYR A 1 105 ? -36.068 -1.339 -30.815 1.00 30.72 105 TYR A CA 1
ATOM 845 C C . TYR A 1 105 ? -35.358 -0.218 -31.579 1.00 30.72 105 TYR A C 1
ATOM 847 O O . TYR A 1 105 ? -34.216 0.129 -31.294 1.00 30.72 105 TYR A O 1
ATOM 855 N N . SER A 1 106 ? -36.038 0.290 -32.600 1.00 43.19 106 SER A N 1
ATOM 856 C CA . SER A 1 106 ? -35.678 1.459 -33.396 1.00 43.19 106 SER A CA 1
ATOM 857 C C . SER A 1 106 ? -36.097 2.734 -32.661 1.00 43.19 106 SER A C 1
ATOM 859 O O . SER A 1 106 ? -37.298 2.939 -32.486 1.00 43.19 106 SER A O 1
ATOM 861 N N . ASP A 1 107 ? -35.143 3.584 -32.277 1.00 34.06 107 ASP A N 1
ATOM 862 C CA . ASP A 1 107 ? -35.413 4.948 -31.796 1.00 34.06 107 ASP 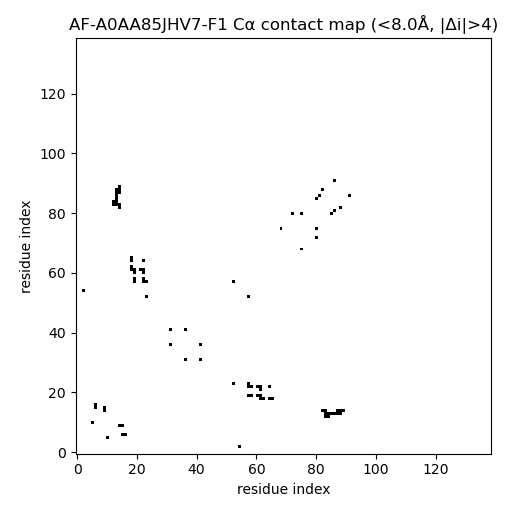A CA 1
ATOM 863 C C . ASP A 1 107 ? -34.224 5.889 -32.128 1.00 34.06 107 ASP A C 1
ATOM 865 O O . ASP A 1 107 ? -33.091 5.601 -31.722 1.00 34.06 107 ASP A O 1
ATOM 869 N N . PRO A 1 108 ? -34.411 6.973 -32.911 1.00 46.41 108 PRO A N 1
ATOM 870 C CA . PRO A 1 108 ? -33.327 7.814 -33.418 1.00 46.41 108 PRO A CA 1
ATOM 871 C C . PRO A 1 108 ? -32.913 8.920 -32.431 1.00 46.41 108 PRO A C 1
ATOM 873 O O . PRO A 1 108 ? -32.958 10.100 -32.767 1.00 46.41 108 PRO A O 1
ATOM 876 N N . SER A 1 109 ? -32.469 8.558 -31.224 1.00 46.53 109 SER A N 1
ATOM 877 C CA . SER A 1 109 ? -31.940 9.543 -30.258 1.00 46.53 109 SER A CA 1
ATOM 878 C C . SER A 1 109 ? -30.576 9.186 -29.650 1.00 46.53 109 SER A C 1
ATOM 880 O O . SER A 1 109 ? -30.168 9.761 -28.644 1.00 46.53 109 SER A O 1
ATOM 882 N N . SER A 1 110 ? -29.830 8.278 -30.284 1.00 50.66 110 SER A N 1
ATOM 883 C CA . SER A 1 110 ? -28.444 7.953 -29.926 1.00 50.66 110 SER A CA 1
ATOM 884 C C . SER A 1 110 ? -27.467 8.636 -30.886 1.00 50.66 110 SER A C 1
ATOM 886 O O . SER A 1 110 ? -26.919 7.988 -31.776 1.00 50.66 110 SER A O 1
ATOM 888 N N . MET A 1 111 ? -27.247 9.941 -30.729 1.00 43.78 111 MET A N 1
ATOM 889 C CA . MET A 1 111 ? -26.188 10.644 -31.464 1.00 43.78 111 MET A CA 1
ATOM 890 C C . MET A 1 111 ? -25.518 11.701 -30.584 1.00 43.78 111 MET A C 1
ATOM 892 O O . MET A 1 111 ? -25.468 12.873 -30.926 1.00 43.78 111 MET A O 1
ATOM 896 N N . TYR A 1 112 ? -24.995 11.282 -29.436 1.00 44.72 112 TYR A N 1
ATOM 897 C CA . TYR A 1 112 ? -23.910 12.020 -28.796 1.00 44.72 112 TYR A CA 1
ATOM 898 C C . TYR A 1 112 ? -22.786 11.026 -28.533 1.00 44.72 112 TYR A C 1
ATOM 900 O O . TYR A 1 112 ? -22.750 10.336 -27.514 1.00 44.72 112 TYR A O 1
ATOM 908 N N . ASP A 1 113 ? -21.916 10.902 -29.534 1.00 41.81 113 ASP A N 1
ATOM 909 C CA . ASP A 1 113 ? -20.658 10.175 -29.440 1.00 41.81 113 ASP A CA 1
ATOM 910 C C . ASP A 1 113 ? -19.725 10.982 -28.529 1.00 41.81 113 ASP A C 1
ATOM 912 O O . ASP A 1 113 ? -19.074 11.936 -28.952 1.00 41.81 113 ASP A O 1
ATOM 916 N N . TYR A 1 114 ? -19.661 10.615 -27.249 1.00 50.25 114 TYR A N 1
ATOM 917 C CA . TYR A 1 114 ? -18.641 11.126 -26.331 1.00 50.25 114 TYR A CA 1
ATOM 918 C C . TYR A 1 114 ? -17.302 10.431 -26.623 1.00 50.25 114 TYR A C 1
ATOM 920 O O . TYR A 1 114 ? -16.809 9.603 -25.855 1.00 50.25 114 TYR A O 1
ATOM 928 N N . SER A 1 115 ? -16.725 10.742 -27.785 1.00 51.38 115 SER A N 1
ATOM 929 C CA . SER A 1 115 ? -15.337 10.423 -28.109 1.00 51.38 115 SER A CA 1
ATOM 930 C C . SER A 1 115 ? -14.418 11.489 -27.484 1.00 51.38 115 SER A C 1
ATOM 932 O O . SER A 1 115 ? -14.742 12.675 -27.565 1.00 51.38 115 SER A O 1
ATOM 934 N N . PRO A 1 116 ? -13.259 11.129 -26.894 1.00 49.31 116 PRO A N 1
ATOM 935 C CA . PRO A 1 116 ? -12.397 12.062 -26.151 1.00 49.31 116 PRO A CA 1
ATOM 936 C C . PRO A 1 116 ? -11.784 13.196 -26.989 1.00 49.31 116 PRO A C 1
ATOM 938 O O . PRO A 1 116 ? -11.093 14.047 -26.445 1.00 49.31 116 PRO A O 1
ATOM 941 N N . THR A 1 117 ? -11.977 13.186 -28.307 1.00 52.12 117 THR A N 1
ATOM 942 C CA . THR A 1 117 ? -11.399 14.159 -29.240 1.00 52.12 117 THR A CA 1
ATOM 943 C C . THR A 1 117 ? -12.178 15.474 -29.292 1.00 52.12 117 THR A C 1
ATOM 945 O O . THR A 1 117 ? -11.572 16.513 -29.518 1.00 52.12 117 THR A O 1
ATOM 948 N N . LEU A 1 118 ? -13.490 15.448 -29.024 1.00 48.38 118 LEU A N 1
ATOM 949 C CA . LEU A 1 118 ? -14.357 16.633 -29.109 1.00 48.38 118 LEU A CA 1
ATOM 950 C C . LEU A 1 118 ? -14.117 17.642 -27.981 1.00 48.38 118 LEU A C 1
ATOM 952 O O . LEU A 1 118 ? -14.281 18.836 -28.192 1.00 48.38 118 LEU A O 1
ATOM 956 N N . LEU A 1 119 ? -13.670 17.182 -26.806 1.00 51.59 119 LEU A N 1
ATOM 957 C CA . LEU A 1 119 ? -13.387 18.086 -25.688 1.00 51.59 119 LEU A CA 1
ATOM 958 C C . LEU A 1 119 ? -12.172 18.983 -25.965 1.00 51.59 119 LEU A C 1
ATOM 960 O O . LEU A 1 119 ? -12.087 20.077 -25.422 1.00 51.59 119 LEU A O 1
ATOM 964 N N . ASN A 1 120 ? -11.239 18.526 -26.805 1.00 54.88 120 ASN A N 1
ATOM 965 C CA . ASN A 1 120 ? -10.057 19.306 -27.155 1.00 54.88 120 ASN A CA 1
ATOM 966 C C . ASN A 1 120 ? -10.390 20.375 -28.199 1.00 54.88 120 ASN A C 1
ATOM 968 O O . ASN A 1 120 ? -9.940 21.504 -28.050 1.00 54.88 120 ASN A O 1
ATOM 972 N N . GLU A 1 121 ? -11.217 20.046 -29.196 1.00 56.16 121 GLU A N 1
ATOM 973 C CA . GLU A 1 121 ? -11.686 21.021 -30.191 1.00 56.16 121 GLU A CA 1
ATOM 974 C C . GLU A 1 121 ? -12.601 22.077 -29.551 1.00 56.16 121 GLU A C 1
ATOM 976 O O . GLU A 1 121 ? -12.481 23.261 -29.850 1.00 56.16 121 GLU A O 1
ATOM 981 N N . GLU A 1 122 ? -13.473 21.685 -28.616 1.00 58.28 122 GLU A N 1
ATOM 982 C CA . GLU A 1 122 ? -14.369 22.622 -27.927 1.00 58.28 122 GLU A CA 1
ATOM 983 C C . GLU A 1 122 ? -13.608 23.551 -26.957 1.00 58.28 122 GLU A C 1
ATOM 985 O O . GLU A 1 122 ? -13.959 24.725 -26.840 1.00 58.28 122 GLU A O 1
ATOM 990 N N . LEU A 1 123 ? -12.520 23.076 -26.326 1.00 55.16 123 LEU A N 1
ATOM 991 C CA . LEU A 1 123 ? -11.607 23.924 -25.543 1.00 55.16 123 LEU A CA 1
ATOM 992 C C . LEU A 1 123 ? -10.780 24.876 -26.418 1.00 55.16 123 LEU A C 1
ATOM 994 O O . LEU A 1 123 ? -10.538 26.006 -26.002 1.00 55.16 123 LEU A O 1
ATOM 998 N N . GLU A 1 124 ? -10.353 24.446 -27.607 1.00 61.72 124 GLU A N 1
ATOM 999 C CA . GLU A 1 124 ? -9.598 25.286 -28.546 1.00 61.72 124 GLU A CA 1
ATOM 1000 C C . GLU A 1 124 ? -10.484 26.427 -29.078 1.00 61.72 124 GLU A C 1
ATOM 1002 O O . GLU A 1 124 ? -10.082 27.587 -29.055 1.00 61.72 124 GLU A O 1
ATOM 1007 N N . VAL A 1 125 ? -11.753 26.134 -29.391 1.00 62.00 125 VAL A N 1
ATOM 1008 C CA . VAL A 1 125 ? -12.762 27.136 -29.784 1.00 62.00 125 VAL A CA 1
ATOM 1009 C C . VAL A 1 125 ? -13.123 28.092 -28.636 1.00 62.00 125 VAL A C 1
ATOM 1011 O O . VAL A 1 125 ? -13.370 29.278 -28.870 1.00 62.00 125 VAL A O 1
ATOM 1014 N N . LEU A 1 126 ? -13.163 27.610 -27.389 1.00 56.94 126 LEU A N 1
ATOM 1015 C CA . LEU A 1 126 ? -13.388 28.458 -26.211 1.00 56.94 126 LEU A CA 1
ATOM 1016 C C . LEU A 1 126 ? -12.200 29.388 -25.937 1.00 56.94 126 LEU A C 1
ATOM 1018 O O . LEU A 1 126 ? -12.406 30.565 -25.650 1.00 56.94 126 LEU A O 1
ATOM 1022 N N . MET A 1 127 ? -10.974 28.887 -26.090 1.00 59.75 127 MET A N 1
ATOM 1023 C CA . MET A 1 127 ? -9.756 29.687 -25.950 1.00 59.75 127 MET A CA 1
ATOM 1024 C C . MET A 1 127 ? -9.589 30.713 -27.081 1.00 59.75 127 MET A C 1
ATOM 1026 O O . MET A 1 127 ? -9.119 31.822 -26.827 1.00 59.75 127 MET A O 1
ATOM 1030 N N . ASP A 1 128 ? -10.021 30.391 -28.302 1.00 57.94 128 ASP A N 1
ATOM 1031 C CA . ASP A 1 128 ? -10.005 31.336 -29.423 1.00 57.94 128 ASP A CA 1
ATOM 1032 C C . ASP A 1 128 ? -11.043 32.458 -29.249 1.00 57.94 128 ASP A C 1
ATOM 1034 O O . ASP A 1 128 ? -10.772 33.609 -29.593 1.00 57.94 128 ASP A O 1
ATOM 1038 N N . ASN A 1 129 ? -12.208 32.173 -28.656 1.00 56.50 129 ASN A N 1
ATOM 1039 C CA . ASN A 1 129 ? -13.241 33.186 -28.407 1.00 56.50 129 ASN A CA 1
ATOM 1040 C C . ASN A 1 129 ? -12.890 34.156 -27.263 1.00 56.50 129 ASN A C 1
ATOM 1042 O O . ASN A 1 129 ? -13.247 35.335 -27.342 1.00 56.50 129 ASN A O 1
ATOM 1046 N N . GLU A 1 130 ? -12.138 33.725 -26.244 1.00 55.69 130 GLU A N 1
ATOM 1047 C CA . GLU A 1 130 ? -11.684 34.618 -25.161 1.00 55.69 130 GLU A CA 1
ATOM 1048 C C . GLU A 1 130 ? -10.715 35.717 -25.651 1.00 55.69 130 GLU A C 1
ATOM 1050 O O . GLU A 1 130 ? -10.644 36.798 -25.059 1.00 55.69 130 GLU A O 1
ATOM 1055 N N . MET A 1 131 ? -10.031 35.507 -26.783 1.00 52.41 131 MET A N 1
ATOM 1056 C CA . MET A 1 131 ? -9.158 36.514 -27.402 1.00 52.41 131 MET A CA 1
ATOM 1057 C C . MET A 1 131 ? -9.919 37.604 -28.181 1.00 52.41 131 MET A C 1
ATOM 1059 O O . MET A 1 131 ? -9.346 38.663 -28.447 1.00 52.41 131 MET A O 1
ATOM 1063 N N . TYR A 1 132 ? -11.202 37.400 -28.509 1.00 54.19 132 TYR A N 1
ATOM 1064 C CA . TYR A 1 132 ? -12.024 38.384 -29.232 1.00 54.19 132 TYR A CA 1
ATOM 1065 C C . TYR A 1 132 ? -12.901 39.257 -28.320 1.00 54.19 132 TYR A C 1
ATOM 1067 O O . TYR A 1 132 ? -13.254 40.373 -28.713 1.00 54.19 132 TYR A O 1
ATOM 1075 N N . GLU A 1 133 ? -13.215 38.825 -27.093 1.00 53.62 133 GLU A N 1
ATOM 1076 C CA . GLU A 1 133 ? -13.982 39.655 -26.148 1.00 53.62 133 GLU A CA 1
ATOM 1077 C C . GLU A 1 133 ? -13.128 40.720 -25.434 1.00 53.62 133 GLU A C 1
ATOM 1079 O O . GLU A 1 133 ? -13.629 41.808 -25.146 1.00 53.62 133 GLU A O 1
ATOM 1084 N N . CYS A 1 134 ? -11.820 40.494 -25.241 1.00 46.50 134 CYS A N 1
ATOM 1085 C CA . CYS A 1 134 ? -10.922 41.496 -24.642 1.00 46.50 134 CYS A CA 1
ATOM 1086 C C . CYS A 1 134 ? -10.663 42.735 -25.527 1.00 46.50 134 CYS A C 1
ATOM 1088 O O . CYS A 1 134 ? -10.181 43.747 -25.019 1.00 46.50 134 CYS A O 1
ATOM 1090 N N . MET A 1 135 ? -10.967 42.691 -26.831 1.00 55.03 135 MET A N 1
ATOM 1091 C CA . MET A 1 135 ? -10.728 43.813 -27.757 1.00 55.03 135 MET A CA 1
ATOM 1092 C C . MET A 1 135 ? -11.944 44.722 -27.995 1.00 55.03 135 MET A C 1
ATOM 1094 O O . MET A 1 135 ? -11.783 45.773 -28.609 1.00 55.03 135 MET A O 1
ATOM 1098 N N . ASN A 1 136 ? -13.131 44.379 -27.479 1.00 55.75 136 ASN A N 1
ATOM 1099 C CA . ASN A 1 136 ? -14.374 45.115 -27.761 1.00 55.75 136 ASN A CA 1
ATOM 1100 C C . ASN A 1 136 ? -14.989 45.831 -26.544 1.00 55.75 136 ASN A C 1
ATOM 1102 O O . ASN A 1 136 ? -16.151 46.230 -26.583 1.00 55.75 136 ASN A O 1
ATOM 1106 N N . LEU A 1 137 ? -14.216 46.046 -25.476 1.00 53.81 137 LEU A N 1
ATOM 1107 C CA . LEU A 1 137 ? -14.647 46.823 -24.309 1.00 53.81 137 LEU A CA 1
ATOM 1108 C C . LEU A 1 137 ? -13.716 48.013 -24.054 1.00 53.81 137 LEU A C 1
ATOM 1110 O O . LEU A 1 137 ? -12.940 48.040 -23.102 1.00 53.81 137 LEU A O 1
ATOM 1114 N N . THR A 1 138 ? -13.861 49.048 -24.877 1.00 50.50 138 THR A N 1
ATOM 1115 C CA . THR A 1 138 ? -13.600 50.436 -24.469 1.00 50.50 138 THR A CA 1
ATOM 1116 C C . THR A 1 138 ? -14.760 51.308 -24.955 1.00 50.50 138 THR A C 1
ATOM 1118 O O . THR A 1 138 ? -15.184 51.109 -26.095 1.00 50.50 138 THR A O 1
ATOM 1121 N N . PRO A 1 139 ? -15.300 52.215 -24.120 1.00 56.84 139 PRO A N 1
ATOM 1122 C CA . PRO A 1 139 ? -16.401 53.097 -24.507 1.00 56.84 139 PRO A CA 1
ATOM 1123 C C . PRO A 1 139 ? -16.007 54.116 -25.582 1.00 56.84 139 PRO A C 1
ATOM 1125 O O . PRO A 1 139 ? -14.813 54.496 -25.637 1.00 56.84 139 PRO A O 1
#

Organism: Trichobilharzia regenti (NCBI:txid157069)

InterPro domains:
  IPR035969 Rab-GAP-TBC domain superfamily [SSF47923] (2-65)

pLDDT: mean 73.74, std 19.67, range [30.72, 95.0]

Foldseek 3Di:
DVVVVVQVVCPQHVLLVVLLVVLQCVVCVCVPVVVVDDPVVVVVVVVVCVVVDPPVSSSVSSVVVLVVCVVCVVVDDPVVVCSRHNDRPVPPDDPPPDPPPDDDDDDPDPPDPPDVPVVVVVVVVVVVVVVVVVVPDDD

Sequence (139 aa):
MVLWEVIWTDYRTKNFHIFFAAAVLLMQRDNIMNKKYDANSILKHVNELSMEIPLEESLNYATALLSQLERISDSLPKSVRNVIDGQSLAMTRHVSESKQKGINYSDPSSMYDYSPTLLNEELEVLMDNEMYECMNLTP

Mean predicted aligned error: 16.01 Å

Solvent-accessible surface area (backbone atoms only — not comparable to full-atom values): 8766 Å² total; per-residue (Å²): 112,69,66,59,61,58,51,78,61,44,81,85,28,61,40,44,64,57,41,39,55,48,28,55,51,58,78,42,41,64,67,51,65,74,65,71,58,53,74,68,52,48,53,51,52,59,57,64,43,59,94,66,66,59,63,68,63,33,52,51,46,16,51,50,52,49,55,54,48,63,76,45,50,92,77,49,56,69,71,60,49,41,51,53,75,40,74,39,70,92,68,59,73,85,75,75,86,72,82,77,73,88,77,93,80,93,74,99,80,86,80,79,82,89,52,85,66,56,62,54,54,55,50,51,54,51,60,57,50,60,67,58,60,75,75,71,76,73,137

Secondary structure (DSSP, 8-state):
-HHHHHHTT-SS-TTHHHHHHHHHHHHTHHHHHHTT--HHHHHHHHHHTTTT--HHHHHHHHHHHHHHHHHTGGGS-HHHHHHHHS--GGG----------------S-------TTHHHHHHHHHHHHHHHHTTS---

Radius of gyration: 23.74 Å; Cα contacts (8 Å, |Δi|>4): 46; chains: 1; bounding box: 45×72×52 Å

Nearest PDB structures (foldseek):
  5tuc-assembly2_B  TM=9.681E-01  e=2.516E-03  Sus scrofa
  2yqf-assembly1_A  TM=2.530E-01  e=8.896E+00  Homo sapiens